Protein AF-A0A382CTK6-F1 (afdb_monomer_lite)

InterPro domains:
  I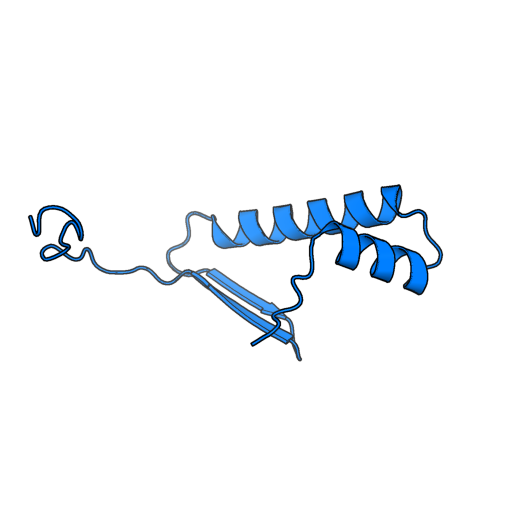PR000119 Histone-like DNA-binding protein [PF00216] (7-76)
  IPR010992 Integration host factor (IHF)-like DNA-binding domain superfamily [G3DSA:4.10.520.10] (2-76)
  IPR010992 Integration host factor (IHF)-like DNA-binding domain superfamily [SSF47729] (7-76)

Organism: NCBI:txid408172

Sequence (76 aa):
MNIKTYTKRDIASEMARRKGISTRKALVYIDEFFIVMRDYLCKDQPYVRIEIRNFGVFESKPTKAKPRARNPRTNE

Secondary structure (DSSP, 8-state):
-------HHHHHHHHHHHHT--HHHHHHHHHHHHHHHHHHHTSS-S-EEEEETTTEEEEE------TT---TTT--

Radius of gyration: 18.43 Å; chains: 1; bounding box: 46×26×37 Å

Structure (mmCIF, N/CA/C/O backbone):
data_AF-A0A382CTK6-F1
#
_entry.id   AF-A0A382CTK6-F1
#
loop_
_atom_site.group_PDB
_atom_site.id
_atom_site.type_symbol
_atom_site.label_atom_id
_atom_site.label_alt_id
_atom_site.label_comp_id
_atom_site.label_asym_id
_atom_site.label_entity_id
_atom_site.label_seq_id
_atom_site.pdbx_PDB_ins_code
_atom_site.Cartn_x
_atom_site.Cartn_y
_atom_site.Cartn_z
_atom_site.occupancy
_atom_site.B_iso_or_equiv
_atom_site.auth_seq_id
_atom_site.auth_comp_id
_atom_site.auth_asym_id
_atom_site.auth_atom_id
_atom_site.pdbx_PDB_model_num
ATOM 1 N N . MET A 1 1 ? 20.209 7.748 12.341 1.00 71.56 1 MET A N 1
ATOM 2 C CA . MET A 1 1 ? 18.838 8.237 12.068 1.00 71.56 1 MET A CA 1
ATOM 3 C C . MET A 1 1 ? 17.872 7.211 12.637 1.00 71.56 1 MET A C 1
ATOM 5 O O . MET A 1 1 ? 17.993 6.054 12.261 1.00 71.56 1 MET A O 1
ATOM 9 N N . ASN A 1 2 ? 17.000 7.571 13.583 1.00 83.25 2 ASN A N 1
ATOM 10 C CA . ASN A 1 2 ? 16.030 6.611 14.117 1.00 83.25 2 ASN A CA 1
ATOM 11 C C . ASN A 1 2 ? 14.821 6.572 13.170 1.00 83.25 2 ASN A C 1
ATOM 13 O O . ASN A 1 2 ? 14.066 7.540 13.099 1.00 83.25 2 ASN A O 1
ATOM 17 N N . ILE A 1 3 ? 14.703 5.512 12.369 1.00 91.44 3 ILE A N 1
ATOM 18 C CA . ILE A 1 3 ? 13.636 5.375 11.371 1.00 91.44 3 ILE A CA 1
ATOM 19 C C . ILE A 1 3 ? 12.484 4.617 12.019 1.00 91.44 3 ILE A C 1
ATOM 21 O O . ILE A 1 3 ? 12.617 3.446 12.368 1.00 91.44 3 ILE A O 1
ATOM 25 N N . LYS A 1 4 ? 11.337 5.283 12.167 1.00 93.56 4 LYS A N 1
ATOM 26 C CA . LYS A 1 4 ? 10.110 4.625 12.615 1.00 93.56 4 LYS A CA 1
ATOM 27 C C . LYS A 1 4 ? 9.457 3.903 11.437 1.00 93.56 4 LYS A C 1
ATOM 29 O O . LYS A 1 4 ? 8.978 4.546 10.506 1.00 93.56 4 LYS A O 1
ATOM 34 N N . THR A 1 5 ? 9.404 2.578 11.509 1.00 96.25 5 THR A N 1
ATOM 35 C CA . THR A 1 5 ? 8.702 1.735 10.534 1.00 96.25 5 THR A CA 1
ATOM 36 C C . THR A 1 5 ? 7.223 1.634 10.893 1.00 96.25 5 THR A C 1
ATOM 38 O O . THR A 1 5 ? 6.886 1.294 12.024 1.00 96.25 5 THR A O 1
ATOM 41 N N . TYR A 1 6 ? 6.344 1.898 9.925 1.00 96.88 6 TYR A N 1
ATOM 42 C CA . TYR A 1 6 ? 4.912 1.618 10.033 1.00 96.88 6 TYR A CA 1
ATOM 43 C C . TYR A 1 6 ? 4.578 0.322 9.298 1.00 96.88 6 TYR A C 1
ATOM 45 O O . TYR A 1 6 ? 5.044 0.083 8.185 1.00 96.88 6 TYR A O 1
ATOM 53 N N . THR A 1 7 ? 3.755 -0.511 9.921 1.00 96.75 7 THR A N 1
ATOM 54 C CA . THR A 1 7 ? 3.333 -1.814 9.407 1.00 96.75 7 THR A CA 1
ATOM 55 C C . THR A 1 7 ? 1.873 -1.792 8.963 1.00 96.75 7 THR A C 1
ATOM 57 O O . THR A 1 7 ? 1.095 -0.904 9.317 1.00 96.75 7 THR A O 1
ATOM 60 N N . LYS A 1 8 ? 1.447 -2.845 8.256 1.00 96.31 8 LYS A N 1
ATOM 61 C CA . LYS A 1 8 ? 0.032 -3.070 7.918 1.00 96.31 8 LYS A CA 1
ATOM 62 C C . LYS A 1 8 ? -0.881 -3.027 9.153 1.00 96.31 8 LYS A C 1
ATOM 64 O O . LYS A 1 8 ? -1.991 -2.503 9.090 1.00 96.31 8 LYS A O 1
ATOM 69 N N . ARG A 1 9 ? -0.404 -3.549 10.290 1.00 96.25 9 ARG A N 1
ATOM 70 C CA . ARG A 1 9 ? -1.152 -3.563 11.555 1.00 96.25 9 ARG A CA 1
ATOM 71 C C . ARG A 1 9 ? -1.356 -2.159 12.119 1.00 96.25 9 ARG A C 1
ATOM 73 O O . ARG A 1 9 ? -2.428 -1.888 12.659 1.00 96.25 9 ARG A O 1
ATOM 80 N N . ASP A 1 10 ? -0.373 -1.275 11.971 1.00 97.62 10 ASP A N 1
ATOM 81 C CA . ASP A 1 10 ? -0.483 0.115 12.424 1.00 97.62 10 ASP A CA 1
ATOM 82 C C . ASP A 1 10 ? -1.544 0.861 11.612 1.00 97.62 10 ASP A C 1
ATOM 84 O O . ASP A 1 10 ? -2.421 1.511 12.181 1.00 97.62 10 ASP A O 1
ATOM 88 N N . ILE A 1 11 ? -1.540 0.670 10.288 1.00 97.75 11 ILE A N 1
ATOM 89 C CA . ILE A 1 11 ? -2.552 1.240 9.386 1.00 97.75 11 ILE A CA 1
ATOM 90 C C . ILE A 1 11 ? -3.949 0.715 9.753 1.00 97.75 11 ILE A C 1
ATOM 92 O O . ILE A 1 11 ? -4.896 1.496 9.853 1.00 97.75 11 ILE A O 1
ATOM 96 N N . ALA A 1 12 ? -4.083 -0.590 10.018 1.00 97.88 12 ALA A N 1
ATOM 97 C CA . ALA A 1 12 ? -5.354 -1.201 10.417 1.00 97.88 12 ALA A CA 1
ATOM 98 C C . ALA A 1 12 ? -5.875 -0.683 11.752 1.00 97.88 12 ALA A C 1
ATOM 100 O O . ALA A 1 12 ? -7.066 -0.406 11.886 1.00 97.88 12 ALA A O 1
ATOM 101 N N . SER A 1 13 ? -4.988 -0.533 12.732 1.00 98.06 13 SER A N 1
ATOM 102 C CA . SER A 1 13 ? -5.348 -0.024 14.055 1.00 98.06 13 SER A CA 1
ATOM 103 C C . SER A 1 13 ? -5.814 1.430 13.970 1.00 98.06 13 SER A C 1
ATOM 105 O O . SER A 1 13 ? -6.832 1.788 14.561 1.00 98.06 13 SER A O 1
ATOM 107 N N . GLU A 1 14 ? -5.138 2.249 13.164 1.00 98.12 14 GLU A N 1
ATOM 108 C CA . GLU A 1 14 ? -5.522 3.643 12.951 1.00 98.12 14 GLU A CA 1
ATOM 109 C C . GLU A 1 14 ? -6.835 3.776 12.162 1.00 98.12 14 GLU A C 1
ATOM 111 O O . GLU A 1 14 ? -7.696 4.582 12.523 1.00 98.12 14 GLU A O 1
ATOM 116 N N . MET A 1 15 ? -7.045 2.957 11.125 1.00 97.94 15 MET A N 1
ATOM 117 C CA . MET A 1 15 ? -8.320 2.906 10.401 1.00 97.94 15 MET A CA 1
ATOM 118 C C . MET A 1 15 ? -9.468 2.501 11.335 1.00 97.94 15 MET A C 1
ATOM 120 O O . MET A 1 15 ? -10.508 3.163 11.349 1.00 97.94 15 MET A O 1
ATOM 124 N N . ALA A 1 16 ? -9.273 1.437 12.119 1.00 98.25 16 ALA A N 1
ATOM 125 C CA . ALA A 1 16 ? -10.251 0.934 13.077 1.00 98.25 16 ALA A CA 1
ATOM 126 C C . ALA A 1 16 ? -10.684 2.031 14.054 1.00 98.25 16 ALA A C 1
ATOM 128 O O . ALA A 1 16 ? -11.879 2.293 14.198 1.00 98.25 16 ALA A O 1
ATOM 129 N N . ARG A 1 17 ? -9.706 2.743 14.629 1.00 98.31 17 ARG A N 1
ATOM 130 C CA . ARG A 1 17 ? -9.926 3.877 15.531 1.00 98.31 17 ARG A CA 1
ATOM 131 C C . ARG A 1 17 ? -10.724 5.001 14.866 1.00 98.31 17 ARG A C 1
ATOM 133 O O . ARG A 1 17 ? -11.689 5.482 15.446 1.00 98.31 17 ARG A O 1
ATOM 140 N N . ARG A 1 18 ? -10.352 5.413 13.648 1.00 98.00 18 ARG A N 1
ATOM 141 C CA . ARG A 1 18 ? -11.026 6.507 12.915 1.00 98.00 18 ARG A CA 1
ATOM 142 C C . ARG A 1 18 ? -12.456 6.175 12.498 1.00 98.00 18 ARG A C 1
ATOM 144 O O . ARG A 1 18 ? -13.268 7.083 12.356 1.00 98.00 18 ARG A O 1
ATOM 151 N N . LYS A 1 19 ? -12.744 4.902 12.228 1.00 96.94 19 LYS A N 1
ATOM 152 C CA . LYS A 1 19 ? -14.043 4.443 11.715 1.00 96.94 19 LYS A CA 1
ATOM 153 C C . LYS A 1 19 ? -14.936 3.811 12.784 1.00 96.94 19 LYS A C 1
ATOM 155 O O . LYS A 1 19 ? -16.070 3.476 12.464 1.00 96.94 19 LYS A O 1
ATOM 160 N N . GLY A 1 20 ? -14.447 3.637 14.013 1.00 97.50 20 GLY A N 1
ATOM 161 C CA . GLY A 1 20 ? -15.195 2.982 15.089 1.00 97.50 20 GLY A CA 1
ATOM 162 C C . GLY A 1 20 ? -15.509 1.511 14.798 1.00 97.50 20 GLY A C 1
ATOM 163 O O . GLY A 1 20 ? -16.553 1.011 15.203 1.00 97.50 20 GLY A O 1
ATOM 164 N N . ILE A 1 21 ? -14.637 0.819 14.057 1.00 98.00 21 ILE A N 1
ATOM 165 C CA . ILE A 1 21 ? -14.803 -0.601 13.706 1.00 98.00 21 ILE A CA 1
ATOM 166 C C . ILE A 1 21 ? -13.760 -1.460 14.417 1.00 98.00 21 ILE A C 1
ATOM 168 O O . ILE A 1 21 ? -12.733 -0.961 14.869 1.00 98.00 21 ILE A O 1
ATOM 172 N N . SER A 1 22 ? -13.985 -2.774 14.483 1.00 97.81 22 SER A N 1
ATOM 173 C CA . SER A 1 22 ? -12.982 -3.684 15.038 1.00 97.81 22 SER A CA 1
ATOM 174 C C . SER A 1 22 ? -11.719 -3.727 14.171 1.00 97.81 22 SER A C 1
ATOM 176 O O . SER A 1 22 ? -11.783 -3.680 12.939 1.00 97.81 22 SER A O 1
ATOM 178 N N . THR A 1 23 ? -10.555 -3.897 14.805 1.00 96.69 23 THR A N 1
ATOM 179 C CA . THR A 1 23 ? -9.269 -4.049 14.101 1.00 96.69 23 THR A CA 1
ATOM 180 C C . THR A 1 23 ? -9.283 -5.225 13.129 1.00 96.69 23 THR A C 1
ATOM 182 O O . THR A 1 23 ? -8.718 -5.131 12.045 1.00 96.69 23 THR A O 1
ATOM 185 N N . ARG A 1 24 ? -9.988 -6.314 13.470 1.00 96.88 24 ARG A N 1
ATOM 186 C CA . ARG A 1 24 ? -10.177 -7.460 12.569 1.00 96.88 24 ARG A CA 1
ATOM 187 C C . ARG A 1 24 ? -10.888 -7.050 11.278 1.00 96.88 24 ARG A C 1
ATOM 189 O O . ARG A 1 24 ? -10.456 -7.450 10.205 1.00 96.88 24 ARG A O 1
ATOM 196 N N . LYS A 1 25 ? -11.942 -6.233 11.370 1.00 97.81 25 LYS A N 1
ATOM 197 C CA . LYS A 1 25 ? -12.673 -5.735 10.196 1.00 97.81 25 LYS A CA 1
ATOM 198 C C . LYS A 1 25 ? -11.819 -4.766 9.371 1.00 97.81 25 LYS A C 1
ATOM 200 O O . LYS A 1 25 ? -11.803 -4.863 8.150 1.00 97.81 25 LYS A O 1
ATOM 205 N N . ALA A 1 26 ? -11.067 -3.884 10.028 1.00 98.19 26 ALA A N 1
ATOM 206 C CA . ALA A 1 26 ? -10.139 -2.976 9.354 1.00 98.19 26 ALA A CA 1
ATOM 207 C C . ALA A 1 26 ? -9.024 -3.717 8.594 1.00 98.19 26 ALA A C 1
ATOM 209 O O . ALA A 1 26 ? -8.684 -3.329 7.480 1.00 98.19 26 ALA A O 1
ATOM 210 N N . LEU A 1 27 ? -8.487 -4.802 9.165 1.00 97.75 27 LEU A N 1
ATOM 211 C CA . LEU A 1 27 ? -7.493 -5.649 8.497 1.00 97.75 27 LEU A CA 1
ATOM 212 C C . LEU A 1 27 ? -8.029 -6.236 7.190 1.00 97.75 27 LEU A C 1
ATOM 214 O O . LEU A 1 27 ? -7.338 -6.152 6.183 1.00 97.75 27 LEU A O 1
ATOM 218 N N . VAL A 1 28 ? -9.264 -6.750 7.190 1.00 98.06 28 VAL A N 1
ATOM 219 C CA . VAL A 1 28 ? -9.903 -7.281 5.973 1.00 98.06 28 VAL A CA 1
ATOM 220 C C . VAL A 1 28 ? -9.985 -6.210 4.883 1.00 98.06 28 VAL A C 1
ATOM 222 O O . VAL A 1 28 ? -9.632 -6.476 3.741 1.00 98.06 28 VAL A O 1
ATOM 225 N N . TYR A 1 29 ? -10.379 -4.980 5.229 1.00 97.62 29 TYR A N 1
ATOM 226 C CA . TYR A 1 29 ? -10.442 -3.888 4.252 1.00 97.62 29 TYR A CA 1
ATOM 227 C C . TYR A 1 29 ? -9.079 -3.490 3.689 1.00 97.62 29 TYR A C 1
ATOM 229 O O . TYR A 1 29 ? -8.973 -3.168 2.508 1.00 97.62 29 TYR A O 1
ATOM 237 N N . ILE A 1 30 ? -8.039 -3.495 4.520 1.00 97.38 30 ILE A N 1
ATOM 238 C CA . ILE A 1 30 ? -6.682 -3.168 4.072 1.00 97.38 30 ILE A CA 1
ATOM 239 C C . ILE A 1 30 ? -6.117 -4.271 3.184 1.00 97.38 30 ILE A C 1
ATOM 241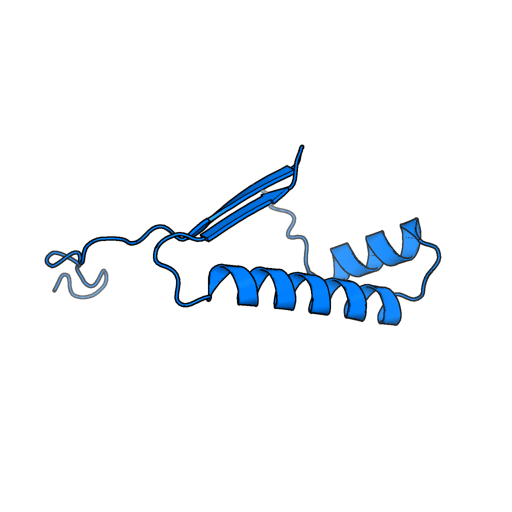 O O . ILE A 1 30 ? -5.465 -3.966 2.189 1.00 97.38 30 ILE A O 1
ATOM 245 N N . ASP A 1 31 ? -6.371 -5.532 3.525 1.00 97.69 31 ASP A N 1
ATOM 246 C CA . ASP A 1 31 ? -5.936 -6.665 2.712 1.00 97.69 31 ASP A CA 1
ATOM 247 C C . ASP A 1 31 ? -6.581 -6.627 1.330 1.00 97.69 31 ASP A C 1
ATOM 249 O O . ASP A 1 31 ? -5.868 -6.681 0.329 1.00 97.69 31 ASP A O 1
ATOM 253 N N . GLU A 1 32 ? -7.895 -6.418 1.271 1.00 98.31 32 GLU A N 1
ATOM 254 C CA . GLU A 1 32 ? -8.616 -6.290 0.005 1.00 98.31 32 GLU A CA 1
ATOM 255 C C . GLU A 1 32 ? -8.106 -5.102 -0.823 1.00 98.31 32 GLU A C 1
ATOM 257 O O . GLU A 1 32 ? -7.868 -5.225 -2.022 1.00 98.31 32 GLU A O 1
ATOM 262 N N . PHE A 1 33 ? -7.845 -3.959 -0.179 1.00 97.00 33 PHE A N 1
ATOM 263 C CA . PHE A 1 33 ? -7.263 -2.798 -0.851 1.00 97.00 33 PHE A CA 1
ATOM 264 C C . PHE A 1 33 ? -5.924 -3.133 -1.527 1.00 97.00 33 PHE A C 1
ATOM 266 O O . PHE A 1 33 ? -5.721 -2.792 -2.693 1.00 97.00 33 PHE A O 1
ATOM 273 N N . PHE A 1 34 ? -5.012 -3.822 -0.831 1.00 96.88 34 PHE A N 1
ATOM 274 C CA . PHE A 1 34 ? -3.726 -4.205 -1.417 1.00 96.88 34 PHE A CA 1
ATOM 275 C C . PHE A 1 34 ? -3.858 -5.274 -2.506 1.00 96.88 34 PHE A C 1
ATOM 277 O O . PHE A 1 34 ? -3.091 -5.233 -3.46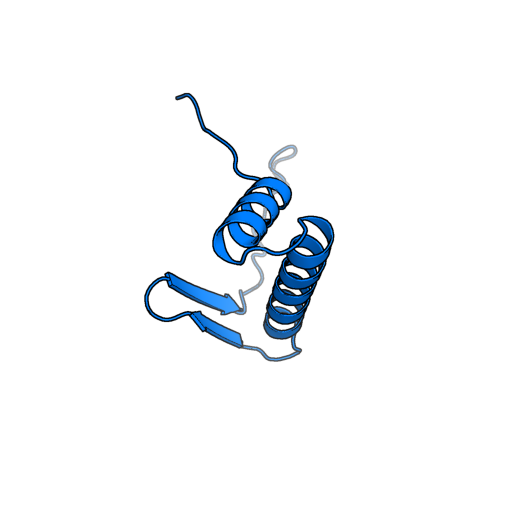9 1.00 96.88 34 PHE A O 1
ATOM 284 N N . ILE A 1 35 ? -4.823 -6.191 -2.388 1.00 98.06 35 ILE A N 1
ATOM 285 C CA . ILE A 1 35 ? -5.143 -7.170 -3.436 1.00 98.06 35 ILE A CA 1
ATOM 286 C C . ILE A 1 35 ? -5.574 -6.445 -4.714 1.00 98.06 35 ILE A C 1
ATOM 288 O O . ILE A 1 35 ? -4.949 -6.640 -5.752 1.00 98.06 35 ILE A O 1
ATOM 292 N N . VAL A 1 36 ? -6.542 -5.530 -4.629 1.00 97.62 36 VAL A N 1
ATOM 293 C CA . VAL A 1 36 ? -7.027 -4.756 -5.785 1.00 97.62 36 VAL A CA 1
ATOM 294 C C . VAL A 1 36 ? -5.901 -3.947 -6.437 1.00 97.62 36 VAL A C 1
ATOM 296 O O . VAL A 1 36 ? -5.747 -3.961 -7.659 1.00 97.62 36 VAL A O 1
ATOM 299 N N . MET A 1 37 ? -5.080 -3.267 -5.629 1.00 96.69 37 MET A N 1
ATOM 300 C CA . MET A 1 37 ? -3.934 -2.495 -6.126 1.00 96.69 37 MET A CA 1
ATOM 301 C C . MET A 1 37 ? -2.934 -3.381 -6.881 1.00 96.69 37 MET A C 1
ATOM 303 O O . MET A 1 37 ? -2.492 -3.020 -7.973 1.00 96.69 37 MET A O 1
ATOM 307 N N . ARG A 1 38 ? -2.587 -4.544 -6.314 1.00 95.75 38 ARG A N 1
ATOM 308 C CA . ARG A 1 38 ? -1.692 -5.520 -6.947 1.00 95.75 38 ARG A CA 1
ATOM 309 C C . ARG A 1 38 ? -2.287 -6.034 -8.253 1.00 95.75 38 ARG A C 1
ATOM 311 O O . ARG A 1 38 ? -1.596 -6.034 -9.265 1.00 95.75 38 ARG A O 1
ATOM 318 N N . ASP A 1 39 ? -3.548 -6.443 -8.238 1.00 96.31 39 ASP A N 1
ATOM 319 C CA . ASP A 1 39 ? -4.195 -7.055 -9.395 1.00 96.31 39 ASP A CA 1
ATOM 320 C C . ASP A 1 39 ? -4.281 -6.074 -10.567 1.00 96.31 39 ASP A C 1
ATOM 322 O O . ASP A 1 39 ? -4.063 -6.467 -11.709 1.00 96.31 39 ASP A O 1
ATOM 326 N N . TYR A 1 40 ? -4.504 -4.782 -10.303 1.00 95.56 40 TYR A N 1
ATOM 327 C CA . TYR A 1 40 ? -4.392 -3.742 -11.325 1.00 95.56 40 TYR A CA 1
ATOM 328 C C . TYR A 1 40 ? -2.974 -3.637 -11.890 1.00 95.56 40 TYR A C 1
ATOM 330 O O . TYR A 1 40 ? -2.818 -3.690 -13.108 1.00 95.56 40 TYR A O 1
ATOM 338 N N . LEU A 1 41 ? -1.951 -3.525 -11.037 1.00 94.06 41 LEU A N 1
ATOM 339 C CA . LEU A 1 41 ? -0.553 -3.388 -11.470 1.00 94.06 41 LEU A CA 1
ATOM 340 C C . LEU A 1 41 ? -0.023 -4.616 -12.227 1.00 94.06 41 LEU A C 1
ATOM 342 O O . LEU A 1 41 ? 0.881 -4.471 -13.046 1.00 94.06 41 LEU A O 1
ATOM 346 N N . CYS A 1 42 ? -0.579 -5.799 -11.962 1.00 93.00 42 CYS A N 1
ATOM 347 C CA . CYS A 1 42 ? -0.197 -7.065 -12.587 1.00 93.00 42 CYS A CA 1
ATOM 348 C C . CYS A 1 42 ? -1.071 -7.460 -13.787 1.00 93.00 42 CYS A C 1
ATOM 350 O O . CYS A 1 42 ? -0.909 -8.568 -14.300 1.00 93.00 42 CYS A O 1
ATOM 352 N N . LYS A 1 43 ? -1.991 -6.601 -14.247 1.00 92.50 43 LYS A N 1
ATOM 353 C CA . LYS A 1 43 ? -2.716 -6.859 -15.498 1.00 92.50 43 LYS A CA 1
ATOM 354 C C . LYS A 1 43 ? -1.731 -7.011 -16.654 1.00 92.50 43 LYS A C 1
ATOM 356 O O . LYS A 1 43 ? -0.742 -6.285 -16.723 1.00 92.50 43 LYS A O 1
ATOM 361 N N . ASP A 1 44 ? -2.059 -7.901 -17.588 1.00 88.69 44 ASP A N 1
ATOM 362 C CA . ASP A 1 44 ? -1.310 -8.095 -18.833 1.00 88.69 44 ASP A CA 1
ATOM 363 C C . ASP A 1 44 ? -1.564 -6.929 -19.805 1.00 88.69 44 ASP A C 1
ATOM 365 O O . ASP A 1 44 ? -2.295 -7.012 -20.790 1.00 88.69 44 ASP A O 1
ATOM 369 N N . GLN A 1 45 ? -1.061 -5.763 -19.417 1.00 89.19 45 GLN A N 1
ATOM 370 C CA . GLN A 1 45 ? -1.186 -4.484 -20.095 1.00 89.19 45 GLN A CA 1
ATOM 371 C C . GLN A 1 45 ? 0.197 -3.827 -20.043 1.00 89.19 45 GLN A C 1
ATOM 373 O O . GLN A 1 45 ? 0.768 -3.719 -18.954 1.00 89.19 45 GLN A O 1
ATOM 378 N N . PRO A 1 46 ? 0.743 -3.341 -21.172 1.00 82.81 46 PRO A N 1
ATOM 379 C CA . PRO A 1 46 ? 2.074 -2.742 -21.184 1.00 82.81 46 PRO A CA 1
ATOM 380 C C . PRO A 1 46 ? 2.198 -1.557 -20.222 1.00 82.81 46 PRO A C 1
ATOM 382 O O . PRO A 1 46 ? 3.234 -1.374 -19.599 1.00 82.81 46 PRO A O 1
ATOM 385 N N . TYR A 1 47 ? 1.138 -0.766 -20.059 1.00 90.50 47 TYR A N 1
ATOM 386 C CA . TYR A 1 47 ? 1.134 0.392 -19.173 1.00 90.50 47 TYR A CA 1
ATOM 387 C C . TYR A 1 47 ? -0.125 0.376 -18.314 1.00 90.50 47 TYR A C 1
ATOM 389 O O . TYR A 1 47 ? -1.240 0.410 -18.828 1.00 90.50 47 TYR A O 1
ATOM 397 N N . VAL A 1 48 ? 0.059 0.371 -16.997 1.00 94.25 48 VAL A N 1
ATOM 398 C CA . VAL A 1 48 ? -1.022 0.530 -16.018 1.00 94.25 48 VAL A CA 1
ATOM 399 C C . VAL A 1 48 ? -0.694 1.728 -15.149 1.00 94.25 48 VAL A C 1
ATOM 401 O O . VAL A 1 48 ? 0.447 1.877 -14.724 1.00 94.25 48 VAL A O 1
ATOM 404 N N . ARG A 1 49 ? -1.687 2.568 -14.856 1.00 95.12 49 ARG A N 1
ATOM 405 C CA . ARG A 1 49 ? -1.544 3.720 -13.966 1.00 95.12 49 ARG A CA 1
ATOM 406 C C . ARG A 1 49 ? -2.709 3.768 -12.984 1.00 95.12 49 ARG A C 1
ATOM 408 O O . ARG A 1 49 ? -3.862 3.803 -13.398 1.00 95.12 49 ARG A O 1
ATOM 415 N N . ILE A 1 50 ? -2.396 3.808 -11.694 1.00 96.50 50 ILE A N 1
ATOM 416 C CA . ILE A 1 50 ? -3.343 4.033 -10.603 1.00 96.50 50 ILE A CA 1
ATOM 417 C C . ILE A 1 50 ? -3.039 5.407 -10.016 1.00 96.50 50 ILE A C 1
ATOM 419 O O . ILE A 1 50 ? -1.962 5.628 -9.465 1.00 96.50 50 ILE A O 1
ATOM 423 N N . GLU A 1 51 ? -3.982 6.333 -10.136 1.00 97.19 51 GLU A N 1
ATOM 424 C CA . GLU A 1 51 ? -3.870 7.669 -9.557 1.00 97.19 51 GLU A CA 1
ATOM 425 C C . GLU A 1 51 ? -4.771 7.791 -8.331 1.00 97.19 51 GLU A C 1
ATOM 427 O O . GLU A 1 51 ? -5.988 7.626 -8.414 1.00 97.19 51 GLU A O 1
ATOM 432 N N . ILE A 1 52 ? -4.164 8.122 -7.193 1.00 96.69 52 ILE A N 1
ATOM 433 C CA . ILE A 1 52 ? -4.870 8.472 -5.965 1.00 96.69 52 ILE A CA 1
ATOM 434 C C . ILE A 1 52 ? -4.662 9.972 -5.762 1.00 96.69 52 ILE A C 1
ATOM 436 O O . ILE A 1 52 ? -3.586 10.422 -5.357 1.00 96.69 52 ILE A O 1
ATOM 440 N N . ARG A 1 53 ? -5.688 10.766 -6.090 1.00 96.38 53 ARG A N 1
ATOM 441 C CA . ARG A 1 53 ? -5.626 12.233 -6.007 1.00 96.38 53 ARG A CA 1
ATOM 442 C C . ARG A 1 53 ? -5.230 12.694 -4.606 1.00 96.38 53 ARG A C 1
ATOM 444 O O . ARG A 1 53 ? -5.705 12.149 -3.614 1.00 96.38 53 ARG A O 1
ATOM 451 N N . ASN A 1 54 ? -4.371 13.712 -4.548 1.00 96.62 54 ASN A N 1
ATOM 452 C CA . ASN A 1 54 ? -3.773 14.250 -3.317 1.00 96.62 54 ASN A CA 1
ATOM 453 C C . ASN A 1 54 ? -2.918 13.247 -2.518 1.00 96.62 54 ASN A C 1
ATOM 455 O O . ASN A 1 54 ? -2.591 13.510 -1.364 1.00 96.62 54 ASN A O 1
ATOM 459 N N . PHE A 1 55 ? -2.550 12.111 -3.117 1.00 96.81 55 PHE A N 1
ATOM 460 C CA . PHE A 1 55 ? -1.673 11.115 -2.506 1.00 96.81 55 PHE A CA 1
ATOM 461 C C . PHE A 1 55 ? -0.495 10.769 -3.418 1.00 96.81 55 PHE A C 1
ATOM 463 O O . PHE A 1 55 ? 0.653 10.982 -3.039 1.00 96.81 55 PHE A O 1
ATOM 470 N N . GLY A 1 56 ? -0.757 10.269 -4.627 1.00 97.06 56 GLY A N 1
ATOM 471 C CA . GLY A 1 56 ? 0.302 9.873 -5.551 1.00 97.06 56 GLY A CA 1
ATOM 472 C C . GLY A 1 56 ? -0.168 8.996 -6.706 1.00 97.06 56 GLY A C 1
ATOM 473 O O . GLY A 1 56 ? -1.359 8.734 -6.879 1.00 97.06 56 GLY A O 1
ATOM 474 N N . VAL A 1 57 ? 0.802 8.543 -7.502 1.00 96.88 57 VAL A N 1
ATOM 475 C CA . VAL A 1 57 ? 0.590 7.720 -8.698 1.00 96.88 57 VAL A CA 1
ATOM 476 C C . VAL A 1 57 ? 1.440 6.457 -8.606 1.00 96.88 57 VAL A C 1
ATOM 478 O O . VAL A 1 57 ? 2.634 6.533 -8.326 1.00 96.88 57 VAL A O 1
ATOM 481 N N . PHE A 1 58 ? 0.829 5.309 -8.886 1.00 96.31 58 PHE A N 1
ATOM 482 C CA . PHE A 1 58 ? 1.515 4.037 -9.102 1.00 96.31 58 PHE A CA 1
ATOM 483 C C . PHE A 1 58 ? 1.427 3.683 -10.581 1.00 96.31 58 PHE A C 1
ATOM 485 O O . PHE A 1 58 ? 0.338 3.707 -11.152 1.00 96.31 58 PHE A O 1
ATOM 492 N N . GLU A 1 59 ? 2.552 3.362 -11.209 1.00 93.69 59 GLU A N 1
ATOM 493 C CA . GLU A 1 59 ? 2.605 3.092 -12.645 1.00 93.69 59 GLU A CA 1
ATOM 494 C C . GLU A 1 59 ? 3.473 1.873 -12.971 1.00 93.69 59 GLU A C 1
ATOM 496 O O . GLU A 1 59 ? 4.563 1.704 -12.425 1.00 93.69 59 GLU A O 1
ATOM 501 N N . SER A 1 60 ? 2.986 1.034 -13.885 1.00 92.69 60 SER A N 1
ATOM 502 C CA . SER A 1 60 ? 3.773 -0.006 -14.541 1.00 92.69 60 SER A CA 1
ATOM 503 C C . SER A 1 60 ? 4.448 0.590 -15.772 1.00 92.69 60 SER A C 1
ATOM 505 O O . SER A 1 60 ? 3.794 1.195 -16.627 1.00 92.69 60 SER A O 1
ATOM 507 N N . LYS A 1 61 ? 5.773 0.445 -15.840 1.00 88.69 61 LYS A N 1
ATOM 508 C CA . LYS A 1 61 ? 6.613 0.933 -16.935 1.00 88.69 61 LYS A CA 1
ATOM 509 C C . LYS A 1 61 ? 7.409 -0.239 -17.511 1.00 88.69 61 LYS A C 1
ATOM 511 O O . LYS A 1 61 ? 8.306 -0.735 -16.824 1.00 88.69 61 LYS A O 1
ATOM 516 N N . PRO A 1 62 ? 7.151 -0.658 -18.762 1.00 87.12 62 PRO A N 1
ATOM 517 C CA . PRO A 1 62 ? 7.984 -1.623 -19.455 1.00 87.12 62 PRO A CA 1
ATOM 518 C C . PRO A 1 62 ? 9.413 -1.107 -19.499 1.00 87.12 62 PRO A C 1
ATOM 520 O O . PRO A 1 62 ? 9.676 0.027 -19.906 1.00 87.12 62 PRO A O 1
ATOM 523 N N . THR A 1 63 ? 10.344 -1.948 -19.073 1.00 87.56 63 THR A N 1
ATOM 524 C CA . TH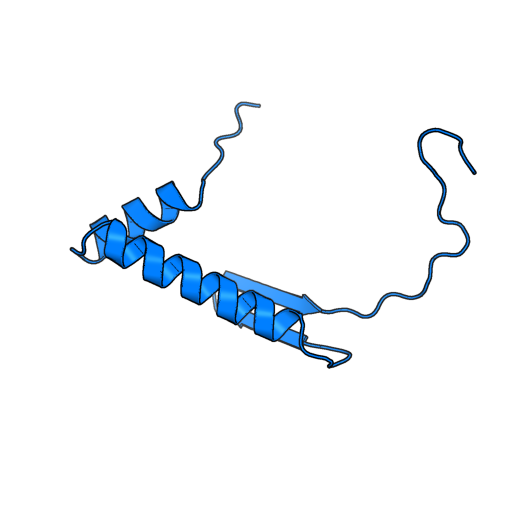R A 1 63 ? 11.768 -1.638 -19.101 1.00 87.56 63 THR A CA 1
ATOM 525 C C . THR A 1 63 ? 12.453 -2.531 -20.120 1.00 87.56 63 THR A C 1
ATOM 527 O O . THR A 1 63 ? 12.144 -3.718 -20.234 1.00 87.56 63 THR A O 1
ATOM 530 N N . LYS A 1 64 ? 13.382 -1.963 -20.891 1.00 88.44 64 LYS A N 1
ATOM 531 C CA . LYS A 1 64 ? 14.197 -2.752 -21.818 1.00 88.44 64 LYS A CA 1
ATOM 532 C C . LYS A 1 64 ? 15.119 -3.671 -21.019 1.00 88.44 64 LYS A C 1
ATOM 534 O O . LYS A 1 64 ? 15.617 -3.285 -19.958 1.00 88.44 64 LYS A O 1
ATOM 539 N N . ALA A 1 65 ? 15.387 -4.858 -21.560 1.00 87.81 65 ALA A N 1
ATOM 540 C CA . ALA A 1 65 ? 16.390 -5.751 -20.996 1.00 87.81 65 ALA A CA 1
ATOM 541 C C . ALA A 1 65 ? 17.734 -5.015 -20.861 1.00 87.81 65 ALA A C 1
ATOM 543 O O . ALA A 1 65 ? 18.139 -4.262 -21.751 1.00 87.81 65 ALA A O 1
ATOM 544 N N . LYS A 1 66 ? 18.420 -5.222 -19.735 1.00 88.31 66 LYS A N 1
ATOM 545 C CA . LYS A 1 66 ? 19.753 -4.668 -19.479 1.00 88.31 66 LYS A CA 1
ATOM 546 C C . LYS A 1 66 ? 20.789 -5.783 -19.659 1.00 88.31 66 LYS A C 1
ATOM 548 O O . LYS A 1 66 ? 21.095 -6.459 -18.685 1.00 88.31 66 LYS A O 1
ATOM 553 N N . PRO A 1 67 ? 21.352 -5.979 -20.867 1.00 83.88 67 PRO A N 1
ATOM 554 C CA . PRO A 1 67 ? 22.280 -7.083 -21.146 1.00 83.88 67 PRO A CA 1
ATOM 555 C C . PRO A 1 67 ? 23.618 -6.956 -20.408 1.00 83.88 67 PRO A C 1
ATOM 557 O O . PRO A 1 67 ? 24.365 -7.916 -20.315 1.00 83.88 67 PRO A O 1
ATOM 560 N N . ARG A 1 68 ? 23.925 -5.767 -19.876 1.00 86.94 68 ARG A N 1
ATOM 561 C CA . ARG A 1 68 ? 25.100 -5.497 -19.035 1.00 86.94 68 ARG A CA 1
ATOM 562 C C . ARG A 1 68 ? 24.774 -5.548 -17.537 1.00 86.94 68 ARG A C 1
ATOM 564 O O . ARG A 1 68 ? 25.445 -4.881 -16.751 1.00 86.94 68 ARG A O 1
ATOM 571 N N . ALA A 1 69 ? 23.688 -6.220 -17.150 1.00 89.25 69 ALA A N 1
ATOM 572 C CA . ALA A 1 69 ? 23.413 -6.488 -15.745 1.00 89.25 69 ALA A CA 1
ATOM 573 C C . ALA A 1 69 ? 24.559 -7.331 -15.180 1.00 89.25 69 ALA A C 1
ATOM 575 O O . ALA A 1 69 ? 24.984 -8.275 -15.834 1.00 89.25 69 ALA A O 1
ATOM 576 N N . ARG A 1 70 ? 25.059 -6.953 -14.003 1.00 92.31 70 ARG A N 1
ATOM 577 C CA . ARG A 1 70 ? 26.161 -7.645 -13.338 1.00 92.31 70 ARG A CA 1
ATOM 578 C C . ARG A 1 70 ? 25.706 -8.219 -12.010 1.00 92.31 70 ARG A C 1
ATOM 580 O O . ARG A 1 70 ? 24.898 -7.594 -11.317 1.00 92.31 70 ARG A O 1
ATOM 587 N N . ASN A 1 71 ? 26.273 -9.348 -11.623 1.00 91.12 71 ASN A N 1
ATOM 588 C CA . ASN A 1 71 ? 26.174 -9.899 -10.287 1.00 91.12 71 ASN A CA 1
ATOM 589 C C . ASN A 1 71 ? 27.052 -9.073 -9.326 1.00 91.12 71 ASN A C 1
ATOM 591 O O . ASN A 1 71 ? 28.273 -9.077 -9.469 1.00 91.12 71 ASN A O 1
ATOM 595 N N . PRO A 1 72 ? 26.489 -8.403 -8.301 1.00 92.81 72 PRO A N 1
ATOM 596 C CA . PRO A 1 72 ? 27.277 -7.594 -7.367 1.00 92.81 72 PRO A CA 1
ATOM 597 C C . PRO A 1 72 ? 28.338 -8.375 -6.577 1.00 92.81 72 PRO A C 1
ATOM 599 O O . PRO A 1 72 ? 29.247 -7.765 -6.024 1.00 92.81 72 PRO A O 1
ATOM 602 N N . ARG A 1 73 ? 28.213 -9.708 -6.484 1.00 91.88 73 ARG A N 1
ATO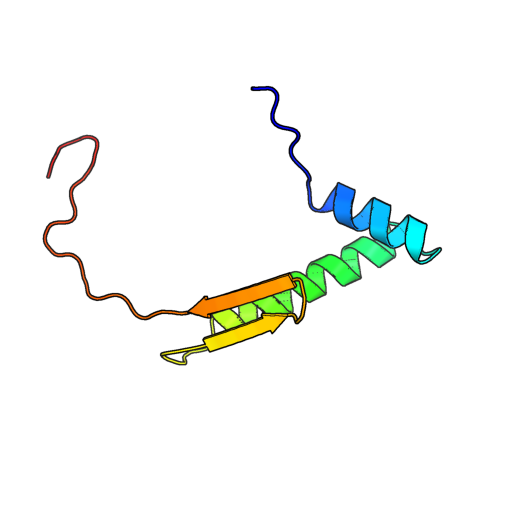M 603 C CA . ARG A 1 73 ? 29.162 -10.574 -5.766 1.00 91.88 73 ARG A CA 1
ATOM 604 C C . ARG A 1 73 ? 30.315 -11.064 -6.640 1.00 91.88 73 ARG A C 1
ATOM 606 O O . ARG A 1 73 ? 31.439 -11.088 -6.158 1.00 91.88 73 ARG A O 1
ATOM 613 N N . THR A 1 74 ? 30.040 -11.481 -7.879 1.00 91.12 74 THR A N 1
ATOM 614 C CA . THR A 1 74 ? 31.040 -12.096 -8.784 1.00 91.12 74 THR A CA 1
ATOM 615 C C . THR A 1 74 ? 31.502 -11.165 -9.904 1.00 91.12 74 THR A C 1
ATOM 617 O O . THR A 1 74 ? 32.505 -11.437 -10.553 1.00 91.12 74 THR A 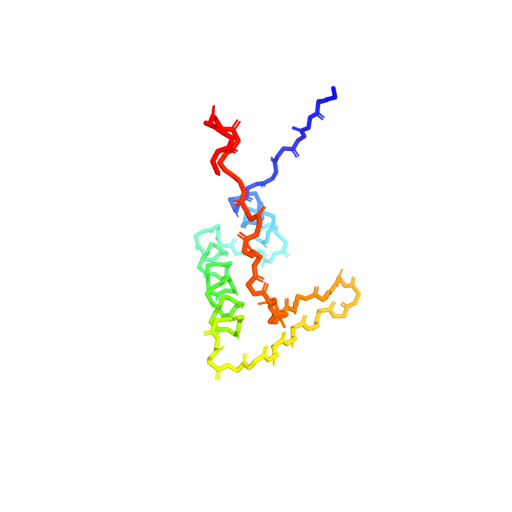O 1
ATOM 620 N N . ASN A 1 75 ? 30.811 -10.040 -10.099 1.00 84.56 75 ASN A N 1
ATOM 621 C CA . ASN A 1 75 ? 31.018 -9.054 -11.161 1.00 84.56 75 ASN A CA 1
ATOM 622 C C . ASN A 1 75 ? 30.788 -9.565 -12.603 1.00 84.56 75 ASN A C 1
ATOM 624 O O . ASN A 1 75 ? 31.088 -8.832 -13.555 1.00 84.56 75 ASN A O 1
ATOM 628 N N . GLU A 1 76 ? 30.243 -10.780 -12.738 1.00 80.75 76 GLU A N 1
ATOM 629 C CA . GLU A 1 76 ? 29.757 -11.402 -13.983 1.00 80.75 76 GLU A CA 1
ATOM 630 C C . GLU A 1 76 ? 28.524 -10.694 -14.532 1.00 80.75 76 GLU A C 1
ATOM 632 O O . GLU A 1 76 ? 27.621 -10.404 -13.717 1.00 80.75 76 GLU A O 1
#

Foldseek 3Di:
DDDDDDDLLNQLVVVCVVVVHDSVVSSVVSVVVVVVVVVQLPPPDQKGWDDDPPPDIDMRHDDDDDPCDADPVPRD

pLDDT: mean 93.87, std 5.13, range [71.56, 98.31]